Protein AF-A0A9W6ZHQ4-F1 (afdb_monomer_lite)

pLDDT: mean 85.67, std 5.8, range [61.06, 95.06]

Organism: NCBI:txid2557542

Sequence (73 aa):
MVDVDEKKIKAGFYFNRSLNCKIPIAHFTALTSPPHSSLPVVCCVAMYRTGGKLEENVESVGREEGVDLWHFF

Structure (mmCIF, N/CA/C/O backbone):
data_AF-A0A9W6ZHQ4-F1
#
_entry.id   AF-A0A9W6ZHQ4-F1
#
loop_
_atom_site.group_PDB
_atom_site.id
_atom_site.type_symbol
_atom_site.label_atom_id
_atom_site.label_alt_id
_atom_site.label_comp_id
_atom_site.label_asym_id
_atom_site.label_entity_id
_atom_site.label_seq_id
_atom_site.pdbx_PDB_ins_code
_atom_site.Cartn_x
_atom_site.Cartn_y
_atom_site.Cartn_z
_atom_site.occupancy
_atom_site.B_iso_or_equiv
_atom_site.auth_seq_id
_atom_site.auth_comp_id
_atom_site.auth_asym_id
_atom_site.auth_atom_id
_atom_site.pdbx_PDB_model_num
ATOM 1 N N . MET A 1 1 ? 5.725 -11.010 -1.371 1.00 61.06 1 MET A N 1
ATOM 2 C CA . MET A 1 1 ? 4.806 -9.872 -1.574 1.00 61.06 1 MET A CA 1
ATOM 3 C C . MET A 1 1 ? 5.581 -8.727 -2.231 1.00 61.06 1 MET A C 1
ATOM 5 O O . MET A 1 1 ? 6.803 -8.806 -2.265 1.00 61.06 1 MET A O 1
ATOM 9 N N . VAL A 1 2 ? 4.926 -7.775 -2.897 1.00 66.12 2 VAL A N 1
ATOM 10 C CA . VAL A 1 2 ? 5.617 -6.788 -3.758 1.00 66.12 2 VAL A CA 1
ATOM 11 C C . VAL A 1 2 ? 6.222 -5.620 -2.963 1.00 66.12 2 VAL A C 1
ATOM 13 O O . VAL A 1 2 ? 7.238 -5.078 -3.380 1.00 66.12 2 VAL A O 1
ATOM 16 N N . ASP A 1 3 ? 5.653 -5.296 -1.806 1.00 70.00 3 ASP A N 1
ATOM 17 C CA . ASP A 1 3 ? 6.067 -4.214 -0.900 1.00 70.00 3 ASP A CA 1
ATOM 18 C C . ASP A 1 3 ? 7.080 -4.641 0.184 1.00 70.00 3 ASP A C 1
ATOM 20 O O . ASP A 1 3 ? 7.604 -3.785 0.884 1.00 70.00 3 ASP A O 1
ATOM 24 N N . VAL A 1 4 ? 7.369 -5.942 0.318 1.00 74.19 4 VAL A N 1
ATOM 25 C CA . VAL A 1 4 ? 8.391 -6.491 1.239 1.00 74.19 4 VAL A CA 1
ATOM 26 C C . VAL A 1 4 ? 9.693 -6.883 0.533 1.00 74.19 4 VAL A C 1
ATOM 28 O O . VAL A 1 4 ? 10.716 -7.100 1.174 1.00 74.19 4 VAL A O 1
ATOM 31 N N . ASP A 1 5 ? 9.664 -7.035 -0.792 1.00 81.62 5 ASP A N 1
ATOM 32 C CA . ASP A 1 5 ? 10.822 -7.452 -1.584 1.00 81.62 5 ASP A CA 1
ATOM 33 C C . ASP A 1 5 ? 11.602 -6.217 -2.043 1.00 81.62 5 ASP A C 1
ATOM 35 O O . ASP A 1 5 ? 11.185 -5.514 -2.966 1.00 81.62 5 ASP A O 1
ATOM 39 N N . GLU A 1 6 ? 12.760 -5.964 -1.429 1.00 83.06 6 GLU A N 1
ATOM 40 C CA . GLU A 1 6 ? 13.591 -4.793 -1.727 1.00 83.06 6 GLU A CA 1
ATOM 41 C C . GLU A 1 6 ? 13.916 -4.622 -3.215 1.00 83.06 6 GLU A C 1
ATOM 43 O O . GLU A 1 6 ? 14.012 -3.492 -3.698 1.00 83.06 6 GLU A O 1
ATOM 48 N N . LYS A 1 7 ? 14.094 -5.717 -3.967 1.00 85.31 7 LYS A N 1
ATOM 49 C CA . LYS A 1 7 ? 14.400 -5.628 -5.403 1.00 85.31 7 LYS A CA 1
ATOM 50 C C . LYS A 1 7 ? 13.208 -5.067 -6.171 1.00 85.31 7 LYS A C 1
ATOM 52 O O . LYS A 1 7 ? 13.396 -4.287 -7.102 1.00 85.31 7 LYS A O 1
ATOM 57 N N . LYS A 1 8 ? 11.990 -5.442 -5.773 1.00 83.88 8 LYS A N 1
ATOM 58 C CA . LYS A 1 8 ? 10.747 -4.955 -6.386 1.00 83.88 8 LYS A CA 1
ATOM 59 C C . LYS A 1 8 ? 10.452 -3.521 -5.976 1.00 83.88 8 LYS A C 1
ATOM 61 O O . LYS A 1 8 ? 10.122 -2.716 -6.840 1.00 83.88 8 LYS A O 1
ATOM 66 N N . ILE A 1 9 ? 10.670 -3.177 -4.709 1.00 84.31 9 ILE A N 1
ATOM 67 C CA . ILE A 1 9 ? 10.544 -1.796 -4.227 1.00 84.31 9 ILE A CA 1
ATOM 68 C C . ILE A 1 9 ? 11.496 -0.877 -5.005 1.00 84.31 9 ILE A C 1
ATOM 70 O O . ILE A 1 9 ? 11.066 0.150 -5.522 1.00 84.31 9 ILE A O 1
ATOM 74 N N . LYS A 1 10 ? 12.764 -1.282 -5.191 1.00 87.38 10 LYS A N 1
ATOM 75 C CA . LYS A 1 10 ? 13.750 -0.532 -5.995 1.00 87.38 10 LYS A CA 1
ATOM 76 C C . LYS A 1 10 ? 13.354 -0.394 -7.467 1.00 87.38 10 LYS A C 1
ATOM 78 O O . LYS A 1 10 ? 13.710 0.600 -8.091 1.00 87.38 10 LYS A O 1
ATOM 83 N N . ALA A 1 11 ? 12.626 -1.361 -8.027 1.00 90.06 11 ALA A N 1
ATOM 84 C CA . ALA A 1 11 ? 12.108 -1.259 -9.390 1.00 90.06 11 ALA A CA 1
ATOM 85 C C . ALA A 1 11 ? 11.001 -0.194 -9.523 1.00 90.06 11 ALA A C 1
ATOM 87 O O . ALA A 1 11 ? 10.787 0.325 -10.617 1.00 90.06 11 ALA A O 1
ATOM 88 N N . GLY A 1 12 ? 10.291 0.125 -8.435 1.00 88.50 12 GLY A N 1
ATOM 89 C CA . GLY A 1 12 ? 9.268 1.176 -8.364 1.00 88.50 12 GLY A CA 1
ATOM 90 C C . GLY A 1 12 ? 7.947 0.859 -9.077 1.00 88.50 12 GLY A C 1
ATOM 91 O O . GLY A 1 12 ? 6.951 1.549 -8.868 1.00 88.50 12 GLY A O 1
ATOM 92 N N . PHE A 1 13 ? 7.894 -0.190 -9.899 1.00 91.38 13 PHE A N 1
ATOM 93 C CA . PHE A 1 13 ? 6.672 -0.651 -10.551 1.00 91.38 13 PHE A CA 1
ATOM 94 C C . PHE A 1 13 ? 6.693 -2.161 -10.812 1.00 91.38 13 PHE A C 1
ATOM 96 O O . PHE A 1 13 ? 7.734 -2.771 -11.057 1.00 91.38 13 PHE A O 1
ATOM 103 N N . TYR A 1 14 ? 5.508 -2.760 -10.822 1.00 88.38 14 TYR A N 1
ATOM 104 C CA . TYR A 1 14 ? 5.245 -4.087 -11.354 1.00 88.38 14 TYR A CA 1
ATOM 105 C C . TYR A 1 14 ? 4.689 -3.946 -12.774 1.00 88.38 14 TYR A C 1
ATOM 107 O O . TYR A 1 14 ? 3.719 -3.226 -13.003 1.00 88.38 14 TYR A O 1
ATOM 115 N N . PHE A 1 15 ? 5.299 -4.619 -13.749 1.00 91.38 15 PHE A N 1
ATOM 116 C CA . PHE A 1 15 ? 4.776 -4.631 -15.113 1.00 91.38 15 PHE A CA 1
ATOM 117 C C . PHE A 1 15 ? 3.798 -5.791 -15.298 1.00 91.38 15 PHE A C 1
ATOM 119 O O . PHE A 1 15 ? 4.205 -6.956 -15.346 1.00 91.38 15 PHE A O 1
ATOM 126 N N . ASN A 1 16 ? 2.510 -5.471 -15.421 1.00 90.69 16 ASN A N 1
ATOM 127 C CA . ASN A 1 16 ? 1.476 -6.448 -15.724 1.00 90.69 16 ASN A CA 1
ATOM 128 C C . ASN A 1 16 ? 1.468 -6.706 -17.236 1.00 90.69 16 ASN A C 1
ATOM 130 O O . ASN A 1 16 ? 1.008 -5.872 -18.014 1.00 90.69 16 ASN A O 1
ATOM 134 N N . ARG A 1 17 ? 1.980 -7.871 -17.651 1.00 93.62 17 ARG A N 1
ATOM 135 C CA . ARG A 1 17 ? 2.060 -8.249 -19.072 1.00 93.62 17 ARG A CA 1
ATOM 136 C C . ARG A 1 17 ? 0.688 -8.451 -19.709 1.00 93.62 17 ARG A C 1
ATOM 138 O O . ARG A 1 17 ? 0.522 -8.103 -20.870 1.00 93.62 17 ARG A O 1
ATOM 145 N N . SER A 1 18 ? -0.279 -8.975 -18.960 1.00 93.88 18 SER A N 1
ATOM 146 C CA . SER A 1 18 ? -1.627 -9.251 -19.468 1.00 93.88 18 SER A CA 1
ATOM 147 C C . SER A 1 18 ? -2.387 -7.968 -19.794 1.00 93.88 18 SER A C 1
ATOM 149 O O . SER A 1 18 ? -3.102 -7.911 -20.786 1.00 93.88 18 SER A O 1
ATOM 151 N N . LEU A 1 19 ? -2.204 -6.930 -18.974 1.00 93.50 19 LEU A N 1
ATOM 152 C CA . LEU A 1 19 ? -2.812 -5.609 -19.171 1.00 93.50 19 LEU A CA 1
ATOM 153 C C . LEU A 1 19 ? -1.895 -4.627 -19.915 1.00 93.50 19 LEU A C 1
ATOM 155 O O . LEU A 1 19 ? -2.282 -3.485 -20.152 1.00 93.50 19 LEU A O 1
ATOM 159 N N . ASN A 1 20 ? -0.677 -5.058 -20.256 1.00 94.94 20 ASN A N 1
ATOM 160 C CA . ASN A 1 20 ? 0.374 -4.246 -20.863 1.00 94.94 20 ASN A CA 1
ATOM 161 C C . ASN A 1 20 ? 0.579 -2.884 -20.162 1.00 94.94 20 ASN A C 1
ATOM 163 O O . ASN A 1 20 ? 0.697 -1.843 -20.810 1.00 94.94 20 ASN A O 1
ATOM 167 N N . CYS A 1 21 ? 0.593 -2.876 -18.825 1.00 95.06 21 CYS A N 1
ATOM 168 C CA . CYS A 1 21 ? 0.647 -1.648 -18.031 1.00 95.06 21 CYS A CA 1
ATOM 169 C C . CYS A 1 21 ? 1.639 -1.733 -16.861 1.00 95.06 21 CYS A C 1
ATOM 171 O O . CYS A 1 21 ? 1.999 -2.813 -16.383 1.00 95.06 21 CYS A O 1
ATOM 173 N N . LYS A 1 22 ? 2.098 -0.565 -16.395 1.00 94.06 22 LYS A N 1
ATOM 174 C CA . LYS A 1 22 ? 2.922 -0.432 -15.188 1.00 94.06 22 LYS A CA 1
ATOM 175 C C . LYS A 1 22 ? 2.021 -0.113 -14.002 1.00 94.06 22 LYS A C 1
ATOM 177 O O . LYS A 1 22 ? 1.326 0.897 -14.015 1.00 94.06 22 LYS A O 1
ATOM 182 N N . ILE A 1 23 ? 2.076 -0.954 -12.981 1.00 90.38 23 ILE A N 1
ATOM 183 C CA . ILE A 1 23 ? 1.398 -0.751 -11.705 1.00 90.38 23 ILE A CA 1
ATOM 184 C C . ILE A 1 23 ? 2.451 -0.232 -10.719 1.00 90.38 23 ILE A C 1
ATOM 186 O O . ILE A 1 23 ? 3.439 -0.934 -10.491 1.00 90.38 23 ILE A O 1
ATOM 190 N N . PRO A 1 24 ? 2.310 0.986 -10.173 1.00 89.44 24 PRO A N 1
ATOM 191 C CA . PRO A 1 24 ? 3.288 1.535 -9.242 1.00 89.44 24 PRO A CA 1
ATOM 192 C C . PRO A 1 24 ? 3.363 0.684 -7.973 1.00 89.44 24 PRO A C 1
ATOM 194 O O . PRO A 1 24 ? 2.350 0.194 -7.475 1.00 89.44 24 PRO A O 1
ATOM 197 N N . ILE A 1 25 ? 4.578 0.506 -7.462 1.00 87.94 25 ILE A N 1
ATOM 198 C CA . ILE A 1 25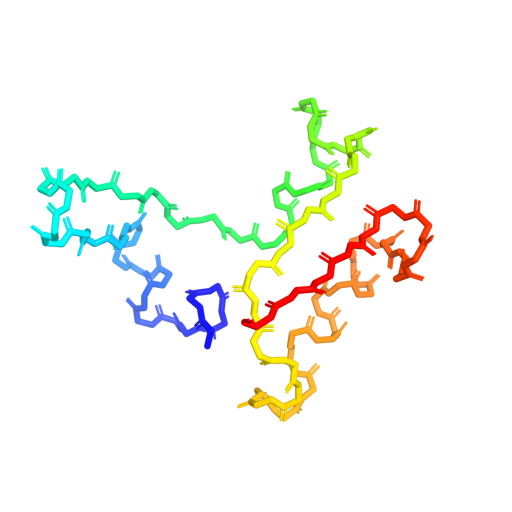 ? 4.810 -0.159 -6.182 1.00 87.94 25 ILE A CA 1
ATOM 199 C C . ILE A 1 25 ? 4.890 0.929 -5.122 1.00 87.94 25 ILE A C 1
ATOM 201 O O . ILE A 1 25 ? 5.780 1.776 -5.166 1.00 87.94 25 ILE A O 1
ATOM 205 N N . ALA A 1 26 ? 3.957 0.899 -4.178 1.00 83.81 26 ALA A N 1
ATOM 206 C CA . ALA A 1 26 ? 3.962 1.761 -3.008 1.00 83.81 26 ALA A CA 1
ATOM 207 C C . ALA A 1 26 ? 4.281 0.933 -1.762 1.00 83.81 26 ALA A C 1
ATOM 209 O O . ALA A 1 26 ? 3.915 -0.240 -1.676 1.00 83.81 26 ALA A O 1
ATOM 210 N N . HIS A 1 27 ? 4.962 1.551 -0.800 1.00 83.56 27 HIS A N 1
ATOM 211 C CA . HIS A 1 27 ? 5.133 0.961 0.521 1.00 83.56 27 HIS A CA 1
ATOM 212 C C . HIS A 1 27 ? 3.804 1.007 1.287 1.00 83.56 27 HIS A C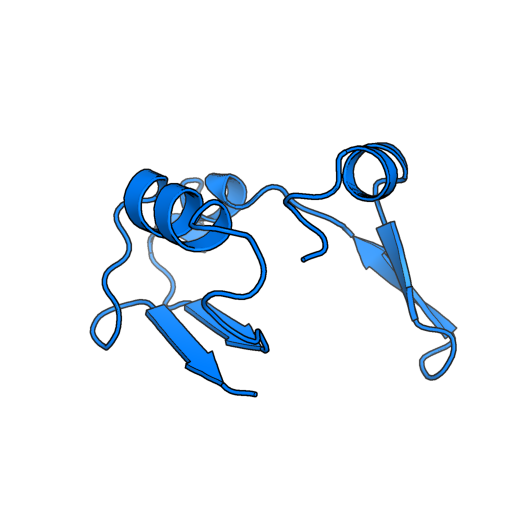 1
ATOM 214 O O . HIS A 1 27 ? 3.016 1.933 1.088 1.00 83.56 27 HIS A O 1
ATOM 220 N N . PHE A 1 28 ? 3.572 0.050 2.188 1.00 82.00 28 PHE A N 1
ATOM 221 C CA . PHE A 1 28 ? 2.315 -0.061 2.939 1.00 82.00 28 PHE A CA 1
ATOM 222 C C . PHE A 1 28 ? 1.979 1.211 3.740 1.00 82.00 28 PHE A C 1
ATOM 224 O O . PHE A 1 28 ? 0.818 1.588 3.868 1.00 82.00 28 PHE A O 1
ATOM 231 N N . THR A 1 29 ? 3.001 1.958 4.170 1.00 84.12 29 THR A N 1
ATOM 232 C CA . THR A 1 29 ? 2.857 3.269 4.831 1.00 84.12 29 THR A CA 1
ATOM 233 C C . THR A 1 29 ? 2.153 4.328 3.984 1.00 84.12 29 THR A C 1
ATOM 235 O O . THR A 1 29 ? 1.678 5.310 4.537 1.00 84.12 29 THR A O 1
ATOM 238 N N . ALA A 1 30 ? 2.017 4.157 2.667 1.00 85.94 30 ALA A N 1
ATOM 239 C CA . ALA A 1 30 ? 1.183 5.042 1.851 1.00 85.94 30 ALA A CA 1
ATOM 240 C C . ALA A 1 30 ? -0.291 5.045 2.302 1.00 85.94 30 ALA A C 1
ATOM 242 O O . ALA A 1 30 ? -1.024 5.983 2.009 1.00 85.94 30 ALA A O 1
ATOM 243 N N . LEU A 1 31 ? -0.719 4.024 3.050 1.00 86.88 31 LEU A N 1
ATOM 244 C CA . LEU A 1 31 ? -2.047 3.953 3.652 1.00 86.88 31 LEU A CA 1
ATOM 245 C C . LEU A 1 31 ? -2.224 4.874 4.863 1.00 86.88 31 LEU A C 1
ATOM 247 O O . LEU A 1 31 ? -3.351 5.012 5.324 1.00 86.88 31 LEU A O 1
ATOM 251 N N . THR A 1 32 ? -1.159 5.499 5.379 1.00 88.50 32 THR A N 1
ATOM 252 C CA . THR A 1 32 ? -1.240 6.434 6.516 1.00 88.50 32 THR A CA 1
ATOM 253 C C . THR A 1 32 ? -1.370 7.893 6.082 1.00 88.50 32 THR A C 1
ATOM 255 O O . THR A 1 32 ? -1.681 8.750 6.910 1.00 88.50 32 THR A O 1
ATOM 258 N N . SER A 1 33 ? -1.178 8.203 4.795 1.00 88.50 33 SER A N 1
ATOM 259 C CA . SER A 1 33 ? -1.307 9.561 4.266 1.00 88.50 33 SER A CA 1
ATOM 260 C C . SER A 1 33 ? -2.691 9.814 3.645 1.00 88.50 33 SER A C 1
ATOM 262 O O . SER A 1 33 ? -3.292 8.913 3.055 1.00 88.50 33 SER A O 1
ATOM 264 N N . PRO A 1 34 ? -3.237 11.041 3.735 1.00 88.62 34 PRO A N 1
ATOM 265 C CA . PRO A 1 34 ? -4.467 11.399 3.032 1.00 88.62 34 PRO A CA 1
ATOM 266 C C . PRO A 1 34 ? -4.304 11.327 1.500 1.00 88.62 34 PRO A C 1
ATOM 268 O O . PRO A 1 34 ? -3.239 11.681 0.990 1.00 88.62 34 PRO A O 1
ATOM 271 N N . PRO A 1 35 ? -5.347 10.922 0.747 1.00 89.12 35 PRO A N 1
ATOM 272 C CA . PRO A 1 35 ? -6.691 10.554 1.212 1.00 89.12 35 PRO A CA 1
ATOM 273 C C . PRO A 1 35 ? -6.812 9.099 1.700 1.00 89.12 35 PRO A C 1
ATOM 275 O O . PRO A 1 35 ? -7.891 8.681 2.099 1.00 89.12 35 PRO A O 1
ATOM 278 N N . HIS A 1 36 ? -5.737 8.313 1.655 1.00 87.06 36 HIS A N 1
ATOM 279 C CA . HIS A 1 36 ? -5.768 6.869 1.898 1.00 87.06 36 HIS A CA 1
ATOM 280 C C . HIS A 1 36 ? -5.972 6.500 3.371 1.00 87.06 36 HIS A C 1
ATOM 282 O O . HIS A 1 36 ? -6.566 5.464 3.659 1.00 87.06 36 HIS A O 1
ATOM 288 N N . SER A 1 37 ? -5.561 7.366 4.299 1.00 88.06 37 SER A N 1
ATOM 289 C CA . SER A 1 37 ? -5.694 7.150 5.746 1.00 88.06 37 SER A CA 1
ATOM 290 C C . SER A 1 37 ? -7.120 6.920 6.242 1.00 88.06 37 SER A C 1
ATOM 292 O O . SER A 1 37 ? -7.305 6.243 7.247 1.00 88.06 37 SER A O 1
ATOM 294 N N . SER A 1 38 ? -8.141 7.406 5.536 1.00 85.62 38 SER A N 1
ATOM 295 C CA . SER A 1 38 ? -9.547 7.228 5.922 1.00 85.62 38 SER A CA 1
ATOM 296 C C . SER A 1 38 ? -10.292 6.160 5.118 1.00 85.62 38 SER A C 1
ATOM 298 O O . SER A 1 38 ? -11.463 5.907 5.393 1.00 85.62 38 SER A O 1
ATOM 300 N N . LEU A 1 39 ? -9.652 5.543 4.121 1.00 89.25 39 LEU A N 1
ATOM 301 C CA . LEU A 1 39 ? -10.310 4.588 3.233 1.00 89.25 39 LEU A CA 1
ATOM 302 C C . LEU A 1 39 ? -10.138 3.146 3.728 1.00 89.25 39 LEU A C 1
ATOM 304 O O . LEU A 1 39 ? -9.048 2.800 4.189 1.00 89.25 39 LEU A O 1
ATOM 308 N N . PRO A 1 40 ? -11.172 2.295 3.588 1.00 88.81 40 PRO A N 1
ATOM 309 C CA . PRO A 1 40 ? -11.025 0.862 3.800 1.00 88.81 40 PRO A CA 1
ATOM 310 C C . PRO A 1 40 ? -10.095 0.258 2.744 1.00 88.81 40 PRO A C 1
ATOM 312 O O . PRO A 1 40 ? -10.083 0.683 1.583 1.00 88.81 40 PRO A O 1
ATOM 315 N N . VAL A 1 41 ? -9.335 -0.760 3.139 1.00 88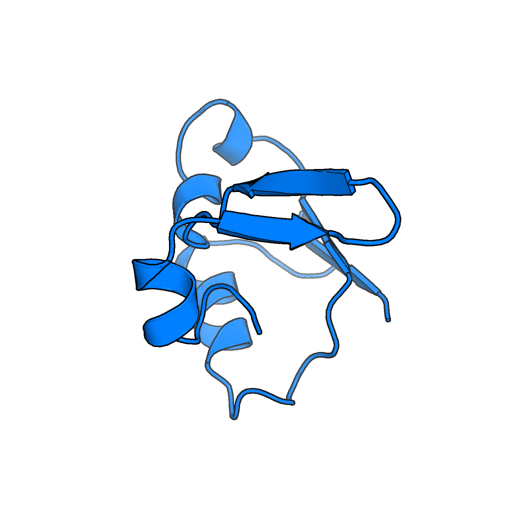.44 41 VAL A N 1
ATOM 316 C CA . VAL A 1 41 ? -8.333 -1.406 2.287 1.00 88.4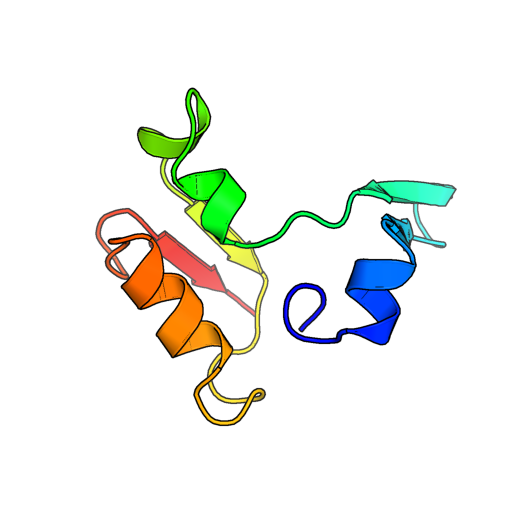4 41 VAL A CA 1
ATOM 317 C C . VAL A 1 41 ? -8.763 -2.831 1.967 1.00 88.44 41 VAL A C 1
ATOM 319 O O . VAL A 1 41 ? -9.090 -3.607 2.858 1.00 88.44 41 VAL A O 1
ATOM 322 N N . VAL A 1 42 ? -8.721 -3.197 0.685 1.00 88.06 42 VAL A N 1
ATOM 323 C CA . VAL A 1 42 ? -8.883 -4.589 0.253 1.00 88.06 42 VAL A CA 1
ATOM 324 C C . VAL A 1 42 ? -7.601 -5.040 -0.439 1.00 88.06 42 VAL A C 1
ATOM 326 O O . VAL A 1 42 ? -7.210 -4.483 -1.466 1.00 88.06 42 VAL A O 1
ATOM 329 N N . CYS A 1 43 ? -6.945 -6.056 0.117 1.00 84.62 43 CYS A N 1
ATOM 330 C CA . CYS A 1 43 ? -5.686 -6.596 -0.386 1.00 84.62 43 CYS A CA 1
ATOM 331 C C . CYS A 1 43 ? -5.862 -8.006 -0.967 1.00 84.62 43 CYS A C 1
ATOM 333 O O . CYS A 1 43 ? -6.227 -8.945 -0.270 1.00 84.62 43 CYS 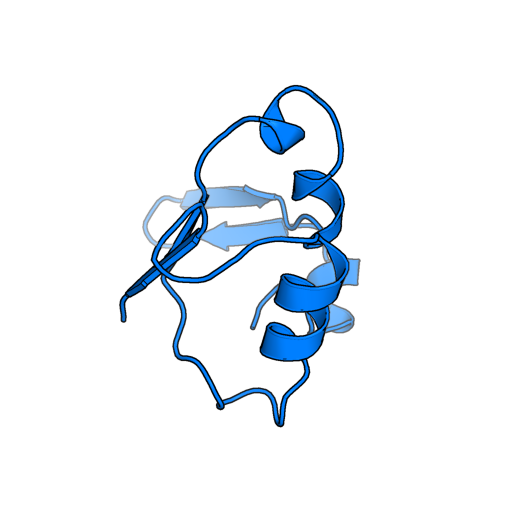A O 1
ATOM 335 N N . CYS A 1 44 ? -5.515 -8.184 -2.242 1.00 86.06 44 CYS A N 1
ATOM 336 C CA . CYS A 1 44 ? -5.377 -9.513 -2.839 1.00 86.06 44 CYS A CA 1
ATOM 337 C C . CYS A 1 44 ? -4.007 -10.090 -2.451 1.00 86.06 44 CYS A C 1
ATOM 339 O O . CYS A 1 44 ? -2.993 -9.783 -3.089 1.00 86.06 44 CYS A O 1
ATOM 341 N N . VAL A 1 45 ? -3.942 -10.871 -1.373 1.00 80.56 45 VAL A N 1
ATOM 342 C CA . VAL A 1 45 ? -2.683 -11.397 -0.839 1.00 80.56 45 VAL A CA 1
ATOM 343 C C . VAL A 1 45 ? -2.880 -12.731 -0.125 1.00 80.56 45 VAL A C 1
ATOM 345 O O . VAL A 1 45 ? -3.866 -12.958 0.565 1.00 80.56 45 VAL A O 1
ATOM 348 N N . ALA A 1 46 ? -1.890 -13.613 -0.265 1.00 80.75 46 ALA A N 1
ATOM 349 C CA . ALA A 1 46 ? -1.782 -14.802 0.566 1.00 80.75 46 ALA A CA 1
ATOM 350 C C . ALA A 1 46 ? -1.030 -14.457 1.862 1.00 80.75 46 ALA A C 1
ATOM 352 O O . ALA A 1 46 ? 0.194 -14.276 1.823 1.00 80.75 46 ALA A O 1
ATOM 353 N N . MET A 1 47 ? -1.753 -14.382 2.980 1.00 78.19 47 MET A N 1
ATOM 354 C CA . MET A 1 47 ? -1.189 -14.139 4.316 1.00 78.19 47 MET A CA 1
ATOM 355 C C . MET A 1 47 ? -0.215 -15.251 4.743 1.00 78.19 47 MET A C 1
ATOM 357 O O . MET A 1 47 ? -0.213 -16.352 4.182 1.00 78.19 47 MET A O 1
ATOM 361 N N . TYR A 1 48 ? 0.648 -14.957 5.718 1.00 80.81 48 TYR A N 1
ATOM 362 C CA . TYR A 1 48 ? 1.603 -15.879 6.352 1.00 80.81 48 TYR A CA 1
ATOM 363 C C . TYR A 1 48 ? 2.713 -16.438 5.450 1.00 80.81 48 TYR A C 1
ATOM 365 O O . TYR A 1 48 ? 3.518 -17.266 5.878 1.00 80.81 48 TYR A O 1
ATOM 373 N N . ARG A 1 49 ? 2.828 -15.970 4.200 1.00 82.44 49 ARG A N 1
ATOM 374 C CA . ARG A 1 49 ? 3.883 -16.414 3.260 1.00 82.44 49 ARG A CA 1
ATOM 375 C C . ARG A 1 49 ? 5.154 -15.567 3.313 1.00 82.44 49 ARG A C 1
ATOM 377 O O . ARG A 1 49 ? 6.095 -15.824 2.567 1.00 82.44 49 ARG A O 1
ATOM 384 N N . THR A 1 50 ? 5.174 -14.552 4.171 1.00 81.75 50 THR A N 1
ATOM 385 C CA . THR A 1 50 ? 6.281 -13.599 4.342 1.00 81.75 50 THR A CA 1
ATOM 386 C C . THR A 1 50 ? 6.982 -13.732 5.692 1.00 81.75 50 THR A C 1
ATOM 388 O O . THR A 1 50 ? 7.777 -12.866 6.038 1.00 81.75 50 THR A O 1
ATOM 391 N N . GLY A 1 51 ? 6.682 -14.783 6.467 1.00 82.75 51 GLY A N 1
ATOM 392 C CA . GLY A 1 51 ? 7.264 -14.986 7.797 1.00 82.75 51 GLY A CA 1
ATOM 393 C C . GLY A 1 51 ? 6.900 -13.888 8.802 1.00 82.75 51 GLY A C 1
ATOM 394 O O . GLY A 1 51 ? 7.746 -13.523 9.605 1.00 82.75 51 GLY A O 1
ATOM 395 N N . GLY A 1 52 ? 5.688 -13.324 8.720 1.00 84.31 52 GLY A N 1
ATOM 396 C CA . GLY A 1 52 ? 5.211 -12.260 9.617 1.00 84.31 52 GLY A CA 1
ATOM 397 C C . GLY A 1 52 ? 5.420 -10.829 9.106 1.00 84.31 52 GLY A C 1
ATOM 398 O O . GLY A 1 52 ? 4.828 -9.898 9.637 1.00 84.31 52 GLY A O 1
ATOM 399 N N . LYS A 1 53 ? 6.224 -10.619 8.052 1.00 85.06 53 LYS A N 1
ATOM 400 C CA . LYS A 1 53 ? 6.586 -9.262 7.593 1.00 85.06 53 LYS A CA 1
ATOM 401 C C . LYS A 1 53 ? 5.407 -8.425 7.077 1.00 85.06 53 LYS A C 1
ATOM 403 O O . LYS A 1 53 ? 5.401 -7.208 7.219 1.00 85.06 53 LYS A O 1
ATOM 408 N N . LEU A 1 54 ? 4.439 -9.068 6.429 1.00 83.06 54 LEU A N 1
ATOM 409 C CA . LEU A 1 54 ? 3.232 -8.407 5.937 1.00 83.06 54 LEU A CA 1
ATOM 410 C C . LEU A 1 54 ? 2.346 -7.993 7.110 1.00 83.06 54 LEU A C 1
ATOM 412 O O . LEU A 1 54 ? 1.834 -6.882 7.153 1.00 83.06 54 LEU A O 1
ATOM 416 N N . GLU A 1 55 ? 2.200 -8.896 8.065 1.00 85.12 55 GLU A N 1
ATOM 417 C CA . GLU A 1 55 ? 1.406 -8.715 9.266 1.00 85.12 55 GLU A CA 1
ATOM 418 C C . GLU A 1 55 ? 1.966 -7.557 10.112 1.00 85.12 55 GLU A C 1
ATOM 420 O O . GLU A 1 55 ? 1.212 -6.660 10.481 1.00 85.12 55 GLU A O 1
ATOM 425 N N . GLU A 1 56 ? 3.293 -7.490 10.286 1.00 86.56 56 GLU A N 1
ATOM 426 C CA . GLU A 1 56 ? 3.990 -6.341 10.892 1.00 86.56 56 GLU A CA 1
ATOM 427 C C . GLU A 1 56 ? 3.677 -5.022 10.161 1.00 86.56 56 GLU A C 1
ATOM 429 O O . GLU A 1 56 ? 3.448 -3.990 10.792 1.00 86.56 56 GLU A O 1
ATOM 434 N N . ASN A 1 57 ? 3.655 -5.033 8.823 1.00 83.94 57 ASN A N 1
ATOM 435 C CA . ASN A 1 57 ? 3.337 -3.840 8.039 1.00 83.94 57 ASN A CA 1
ATOM 436 C C . ASN A 1 57 ? 1.879 -3.402 8.237 1.00 83.94 57 ASN A C 1
ATOM 438 O O . ASN A 1 57 ? 1.630 -2.202 8.359 1.00 83.94 57 ASN A O 1
ATOM 442 N N . VAL A 1 58 ? 0.932 -4.344 8.286 1.00 82.94 58 VAL A N 1
ATOM 443 C CA . VAL A 1 58 ? -0.492 -4.072 8.554 1.00 82.94 58 VAL A CA 1
ATOM 444 C C . VAL A 1 58 ? -0.681 -3.453 9.932 1.00 82.94 58 VAL A C 1
ATOM 446 O O . VAL A 1 58 ? -1.322 -2.409 10.054 1.00 82.94 58 VAL A O 1
ATOM 449 N N . GLU A 1 59 ? -0.051 -4.035 10.949 1.00 83.75 59 GLU A N 1
ATOM 450 C CA . GLU A 1 59 ? -0.068 -3.494 12.307 1.00 83.75 59 GLU A CA 1
ATOM 451 C C . GLU A 1 59 ? 0.546 -2.084 12.353 1.00 83.75 59 GLU A C 1
ATOM 453 O O . GLU A 1 59 ? -0.019 -1.174 12.960 1.00 83.75 59 GLU A O 1
ATOM 458 N N . SER A 1 60 ? 1.651 -1.854 11.629 1.00 85.38 60 SER A N 1
ATOM 459 C CA . SER A 1 60 ? 2.356 -0.560 11.616 1.00 85.38 60 SER A CA 1
ATOM 460 C C . SER A 1 60 ? 1.530 0.609 11.076 1.00 85.38 60 SER A C 1
ATOM 462 O O . SER A 1 60 ? 1.817 1.766 11.389 1.00 85.38 60 SER A O 1
ATOM 464 N N . VAL A 1 61 ? 0.515 0.326 10.257 1.00 86.56 61 VAL A N 1
ATOM 465 C CA . VAL A 1 61 ? -0.382 1.348 9.700 1.00 86.56 61 VAL A CA 1
ATOM 466 C C . VAL A 1 61 ? -1.674 1.498 10.502 1.00 86.56 61 VAL A C 1
ATOM 468 O O . VAL A 1 61 ? -2.527 2.295 10.115 1.00 86.56 61 VAL A O 1
ATOM 471 N N . GLY A 1 62 ? -1.811 0.769 11.615 1.00 86.00 62 GLY A N 1
ATOM 472 C CA . GLY A 1 62 ? -2.958 0.851 12.519 1.00 86.00 62 GLY A CA 1
ATOM 473 C C . GLY A 1 62 ? -4.257 0.323 11.916 1.00 86.00 62 GLY A C 1
ATOM 474 O O . GLY A 1 62 ? -5.323 0.794 12.298 1.00 86.00 62 GLY A O 1
ATOM 475 N N . ARG A 1 63 ? -4.166 -0.598 10.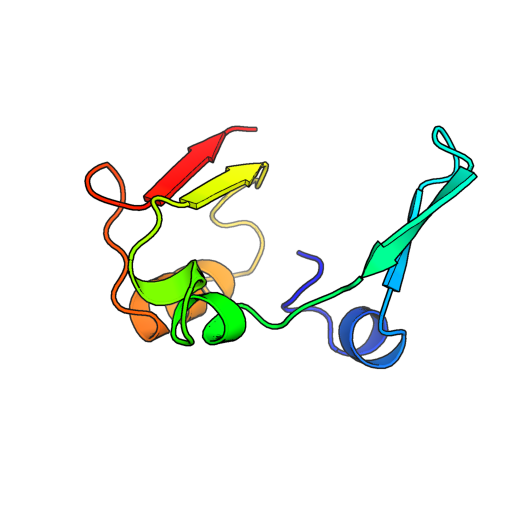949 1.00 85.75 63 ARG A N 1
ATOM 476 C CA . ARG A 1 63 ? -5.328 -1.229 10.316 1.00 85.75 63 ARG A CA 1
ATOM 477 C C . ARG A 1 63 ? -5.688 -2.523 11.033 1.00 85.75 63 ARG A C 1
ATOM 479 O O . ARG A 1 63 ? -4.803 -3.274 11.440 1.00 85.75 63 ARG A O 1
ATOM 486 N N . GLU A 1 64 ? -6.980 -2.798 11.132 1.00 86.94 64 GLU A N 1
ATOM 487 C CA . GLU A 1 64 ? -7.543 -3.965 11.800 1.00 86.94 64 GLU A CA 1
ATOM 488 C C . GLU A 1 64 ? -8.349 -4.813 10.806 1.00 86.94 64 GLU A C 1
ATOM 490 O O . GLU A 1 64 ? -9.237 -4.335 10.086 1.00 86.94 64 GLU A O 1
ATOM 495 N N . GLU A 1 65 ? -8.021 -6.106 10.759 1.00 85.94 65 GLU A N 1
ATOM 496 C CA . GLU A 1 65 ? -8.688 -7.046 9.867 1.00 85.94 65 GLU A CA 1
ATOM 497 C C . GLU A 1 65 ? -10.170 -7.198 10.231 1.00 85.94 65 GLU A C 1
ATOM 499 O O . GLU A 1 65 ? -10.530 -7.413 11.386 1.00 85.94 65 GLU A O 1
ATOM 504 N N . GLY A 1 66 ? -11.044 -7.095 9.229 1.00 86.56 66 GLY A N 1
ATOM 505 C CA . GLY A 1 66 ? -12.493 -7.167 9.415 1.00 86.56 66 GLY A CA 1
ATOM 506 C C . GLY A 1 66 ? -13.146 -5.845 9.831 1.00 86.56 66 GLY A C 1
ATOM 507 O O . GLY A 1 66 ? -14.376 -5.777 9.846 1.00 86.56 66 GLY A O 1
ATOM 508 N N . VAL A 1 67 ? -12.357 -4.802 10.112 1.00 90.50 67 VAL A N 1
ATOM 509 C CA . VAL A 1 67 ? -12.844 -3.461 10.474 1.00 90.50 67 VAL A CA 1
ATOM 510 C C . VAL A 1 67 ? -12.562 -2.461 9.360 1.00 90.50 67 VAL A C 1
ATOM 512 O O . VAL A 1 67 ? -13.489 -1.831 8.852 1.00 90.50 67 VAL A O 1
ATOM 515 N N . ASP A 1 68 ? -11.296 -2.312 8.970 1.00 89.00 68 ASP A N 1
ATOM 516 C CA . ASP A 1 68 ? -10.871 -1.372 7.927 1.00 89.00 68 ASP A CA 1
ATOM 517 C C . ASP A 1 68 ? -9.830 -1.954 6.954 1.00 89.00 68 ASP A C 1
ATOM 519 O O . ASP A 1 68 ? -9.400 -1.273 6.014 1.00 89.00 68 ASP A O 1
ATOM 523 N N . LEU A 1 69 ? -9.503 -3.240 7.111 1.00 89.56 69 LEU A N 1
ATOM 524 C CA . LEU A 1 69 ? -8.725 -4.032 6.169 1.00 89.56 69 LEU A CA 1
ATOM 525 C C . LEU A 1 69 ? -9.369 -5.403 5.930 1.00 89.56 69 LEU A C 1
ATOM 527 O O . LEU A 1 69 ? -9.747 -6.111 6.859 1.00 89.56 69 LEU A O 1
ATOM 531 N N . TRP A 1 70 ? -9.440 -5.811 4.666 1.00 90.31 70 TRP A N 1
ATOM 532 C CA . TRP A 1 70 ? -9.827 -7.161 4.255 1.00 90.31 70 TRP A CA 1
ATOM 533 C C . TRP A 1 70 ? -8.803 -7.717 3.286 1.00 90.31 70 TRP A C 1
ATOM 535 O O . TRP A 1 70 ? -8.214 -6.982 2.489 1.00 90.31 70 TRP A O 1
ATOM 545 N N . HIS A 1 71 ? -8.627 -9.032 3.307 1.00 87.75 71 HIS A N 1
ATOM 546 C CA . HIS A 1 71 ? -7.788 -9.710 2.339 1.00 87.75 71 HIS A CA 1
ATOM 547 C C . HIS A 1 71 ? -8.501 -10.904 1.708 1.00 87.75 71 HIS A C 1
ATOM 549 O O . HIS A 1 71 ? -9.417 -11.486 2.285 1.00 87.75 71 HIS A O 1
ATOM 555 N N . PHE A 1 72 ? -8.091 -11.249 0.492 1.00 87.44 72 PHE A N 1
ATOM 556 C CA . PHE A 1 72 ? -8.550 -12.446 -0.207 1.00 87.44 72 PHE A CA 1
ATOM 557 C C . PHE A 1 72 ? -7.425 -13.030 -1.065 1.00 87.44 72 PHE A C 1
ATOM 559 O O . PHE A 1 72 ? -6.436 -12.347 -1.357 1.00 87.44 72 PHE A O 1
ATOM 566 N N . PHE A 1 73 ? -7.586 -14.294 -1.453 1.00 76.75 73 PHE A N 1
ATOM 567 C CA . PHE A 1 73 ? -6.645 -15.047 -2.279 1.00 76.75 73 PHE A CA 1
ATOM 568 C C . PHE A 1 73 ? -7.239 -15.377 -3.647 1.00 76.75 73 PHE A C 1
ATOM 570 O O . PHE A 1 73 ? -8.430 -15.764 -3.684 1.00 76.75 73 PHE A O 1
#

Secondary structure (DSSP, 8-state):
-TTT-HHHHHH-EEEETTTTEEEEP--GGGGGSTTGGGS-EEEE--TTTTTTHHHHHHHHTT--BTTTEEEE-

Radius of gyration: 12.79 Å; chains: 1; bounding box: 27×28×33 Å

Foldseek 3Di:
DQQPDPVNVVVQWDQDPVVRDTHGDDHLCVCLDPPNVPAAEEEADDPPPVVCPVVVSCVVSVHDDPPRYDYDD